Protein AF-A0A7J4LNQ4-F1 (afdb_monomer_lite)

Radius of gyration: 9.65 Å; chains: 1; bounding box: 21×23×26 Å

Foldseek 3Di:
DWDDDPPQWIWDADPVRAIEIENHHDDPPDDFDWDFPADDPRHTYTYTDD

Sequence (50 aa):
MTEPGMNGSVTARDPSYRCIVIRDELPPGSRQRVKITGAKHTYVIGKPLR

Secondary structure (DSSP, 8-state):
-EEE-STT-EEEE-TT--EEEESS---TT----EEEEEE-SS-EEEEE--

Structure (mmCIF, N/CA/C/O backbone):
data_AF-A0A7J4LNQ4-F1
#
_entry.id   AF-A0A7J4LNQ4-F1
#
loop_
_atom_site.group_PDB
_atom_site.id
_atom_site.type_symbol
_atom_site.label_atom_id
_atom_site.label_alt_id
_atom_site.label_comp_id
_atom_site.label_asym_id
_atom_site.label_entity_id
_atom_site.label_seq_id
_atom_site.pdbx_PDB_ins_code
_atom_site.Cartn_x
_atom_site.Cartn_y
_atom_site.Cartn_z
_atom_site.occupancy
_atom_site.B_iso_or_equiv
_atom_site.auth_seq_id
_atom_site.auth_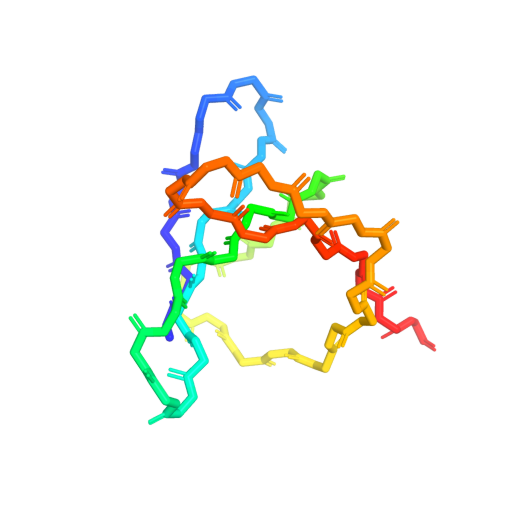comp_id
_atom_site.auth_asym_id
_atom_site.auth_atom_id
_atom_site.pdbx_PDB_model_num
ATOM 1 N N . MET A 1 1 ? 4.737 -3.880 3.647 1.00 63.41 1 MET A N 1
ATOM 2 C CA . MET A 1 1 ? 4.733 -2.894 4.748 1.00 63.41 1 MET A CA 1
ATOM 3 C C . MET A 1 1 ? 4.013 -1.659 4.237 1.00 63.41 1 MET A C 1
ATOM 5 O O . MET A 1 1 ? 4.196 -1.352 3.063 1.00 63.41 1 MET A O 1
ATOM 9 N N . THR A 1 2 ? 3.155 -1.049 5.053 1.00 78.31 2 THR A N 1
ATOM 10 C CA . THR A 1 2 ? 2.440 0.196 4.734 1.00 78.31 2 THR A CA 1
ATOM 11 C C . THR A 1 2 ? 3.208 1.410 5.252 1.00 78.31 2 THR A C 1
ATOM 13 O O . THR A 1 2 ? 3.755 1.373 6.355 1.00 78.31 2 THR A O 1
ATOM 16 N N . GLU A 1 3 ? 3.221 2.477 4.463 1.00 77.31 3 GLU A N 1
ATOM 17 C CA . GLU A 1 3 ? 3.834 3.775 4.748 1.00 77.31 3 GLU A CA 1
ATOM 18 C C . GLU A 1 3 ? 2.815 4.894 4.45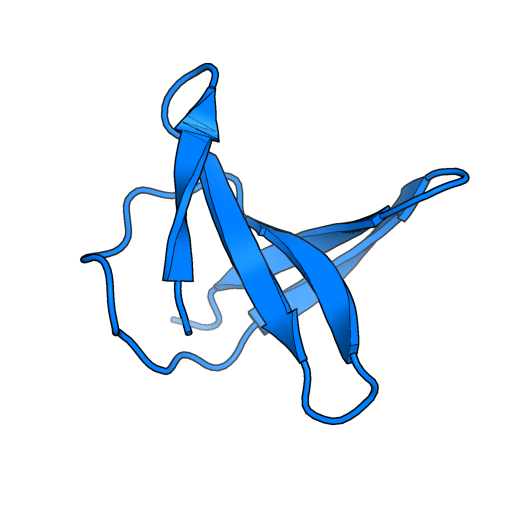5 1.00 77.31 3 GLU A C 1
ATOM 20 O O . GLU A 1 3 ? 1.996 4.741 3.540 1.00 77.31 3 GLU A O 1
ATOM 25 N N . PRO A 1 4 ? 2.836 6.022 5.187 1.00 74.19 4 PRO A N 1
ATOM 26 C CA . PRO A 1 4 ? 1.959 7.155 4.899 1.00 74.19 4 PRO A CA 1
ATOM 27 C C . PRO A 1 4 ? 2.206 7.709 3.489 1.00 74.19 4 PRO A C 1
ATOM 29 O O . PRO A 1 4 ? 3.346 7.938 3.090 1.00 74.19 4 PRO A O 1
ATOM 32 N N . GLY A 1 5 ? 1.137 7.932 2.732 1.00 72.38 5 GLY A N 1
ATOM 33 C CA . GLY A 1 5 ? 1.146 8.639 1.453 1.00 72.38 5 GLY A CA 1
ATOM 34 C C . GLY A 1 5 ? 0.597 10.064 1.576 1.00 72.38 5 GLY A C 1
ATOM 35 O O . GLY A 1 5 ? 0.212 10.525 2.648 1.00 72.38 5 GLY A O 1
ATOM 36 N N . MET A 1 6 ? 0.540 10.782 0.453 1.00 72.62 6 MET A N 1
ATOM 37 C CA . MET A 1 6 ? -0.090 12.109 0.393 1.00 72.62 6 MET A CA 1
ATOM 38 C C . MET A 1 6 ? -1.625 12.002 0.375 1.00 72.62 6 MET A C 1
ATOM 40 O O . MET A 1 6 ? -2.176 11.012 -0.109 1.00 72.62 6 MET A O 1
ATOM 44 N N . ASN A 1 7 ? -2.321 13.039 0.853 1.00 73.56 7 ASN A N 1
ATOM 45 C CA . ASN A 1 7 ? -3.787 13.173 0.804 1.00 73.56 7 ASN A CA 1
ATOM 46 C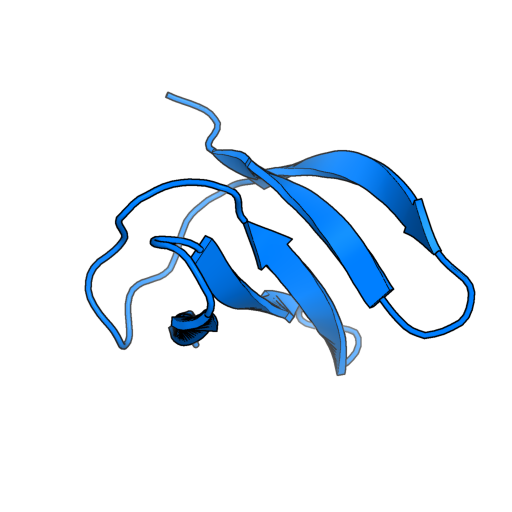 C . ASN A 1 7 ? -4.568 12.006 1.447 1.00 73.56 7 ASN A C 1
ATOM 48 O O . ASN A 1 7 ? -5.541 11.527 0.865 1.00 73.56 7 ASN A O 1
ATOM 52 N N . GLY A 1 8 ? -4.128 11.518 2.613 1.00 71.94 8 GLY A N 1
ATOM 53 C CA . GLY A 1 8 ? -4.816 10.431 3.329 1.00 71.94 8 GLY A CA 1
ATOM 54 C C . GLY A 1 8 ? -4.733 9.071 2.625 1.00 71.94 8 GLY A C 1
ATOM 55 O O . GLY A 1 8 ? -5.552 8.192 2.871 1.00 71.94 8 GLY A O 1
ATOM 56 N N . SER A 1 9 ? -3.776 8.903 1.707 1.00 77.94 9 SER A N 1
ATOM 57 C CA . SER A 1 9 ? -3.471 7.603 1.110 1.00 77.94 9 SER A CA 1
ATOM 58 C C . SER A 1 9 ? -2.361 6.892 1.875 1.00 77.94 9 SER A C 1
ATOM 60 O O . SER A 1 9 ? -1.577 7.509 2.591 1.00 77.94 9 SER A O 1
ATOM 62 N N . VAL A 1 10 ? -2.271 5.584 1.686 1.00 84.75 10 VAL A N 1
ATOM 63 C CA . VAL A 1 10 ? -1.201 4.734 2.193 1.00 84.75 10 VAL A CA 1
ATOM 64 C C . VAL A 1 10 ? -0.493 4.086 1.017 1.00 84.75 10 VAL A C 1
ATOM 66 O O . VAL A 1 10 ? -1.127 3.577 0.094 1.00 84.75 10 VAL A O 1
ATOM 69 N N . THR A 1 11 ? 0.833 4.079 1.056 1.00 85.31 11 THR A N 1
ATOM 70 C CA . THR A 1 11 ? 1.652 3.356 0.087 1.00 85.31 11 THR A CA 1
ATOM 71 C C . THR A 1 11 ? 2.056 2.015 0.680 1.00 85.31 11 THR A C 1
ATOM 73 O O . THR A 1 11 ? 2.452 1.922 1.837 1.00 85.31 11 THR A O 1
ATOM 76 N N . ALA A 1 12 ? 1.942 0.948 -0.098 1.00 86.50 12 ALA A N 1
ATOM 77 C CA . ALA A 1 12 ? 2.332 -0.394 0.293 1.00 86.50 12 ALA A CA 1
ATOM 78 C C . ALA A 1 12 ? 3.159 -1.053 -0.809 1.00 86.50 12 ALA A C 1
ATOM 80 O O . ALA A 1 12 ? 3.115 -0.656 -1.972 1.00 86.50 12 ALA A O 1
ATOM 81 N N . ARG A 1 13 ? 3.899 -2.098 -0.443 1.00 85.81 13 ARG A N 1
ATOM 82 C CA . ARG A 1 13 ? 4.562 -2.988 -1.402 1.00 85.81 13 ARG A CA 1
ATOM 83 C C . ARG A 1 13 ? 3.954 -4.377 -1.333 1.00 85.81 13 ARG A C 1
ATOM 85 O O . ARG A 1 13 ? 3.753 -4.896 -0.229 1.00 85.81 13 ARG A O 1
ATOM 92 N N . ASP A 1 14 ? 3.672 -4.953 -2.496 1.00 83.38 14 ASP A N 1
ATOM 93 C CA . ASP A 1 14 ? 3.315 -6.367 -2.610 1.00 83.38 14 ASP A CA 1
ATOM 94 C C . ASP A 1 14 ? 4.571 -7.264 -2.542 1.00 83.38 14 ASP A C 1
ATOM 96 O O . ASP A 1 14 ? 5.700 -6.759 -2.552 1.00 83.38 14 ASP A O 1
ATOM 100 N N . PRO A 1 15 ? 4.412 -8.598 -2.464 1.00 81.88 15 PRO A N 1
ATOM 101 C CA . PRO A 1 15 ? 5.545 -9.525 -2.470 1.00 81.88 15 PRO A CA 1
ATOM 102 C C . PRO A 1 15 ? 6.401 -9.463 -3.744 1.00 81.88 15 PRO A C 1
ATOM 104 O O . PRO A 1 15 ? 7.564 -9.850 -3.717 1.00 81.88 15 PRO A O 1
ATOM 107 N N . SER A 1 16 ? 5.847 -8.964 -4.851 1.00 84.31 16 SER A N 1
ATOM 108 C CA . SER A 1 16 ? 6.550 -8.752 -6.119 1.00 84.31 16 SER A CA 1
ATOM 109 C C . SER A 1 16 ? 7.201 -7.365 -6.220 1.00 84.31 16 SER A C 1
ATOM 111 O O . SER A 1 16 ? 7.567 -6.948 -7.318 1.00 84.31 16 SER A O 1
ATOM 113 N N . TYR A 1 17 ? 7.357 -6.649 -5.098 1.00 78.31 17 TYR A N 1
ATOM 114 C CA . TYR A 1 17 ? 7.965 -5.314 -5.021 1.00 78.31 17 TYR A CA 1
ATOM 115 C C . TYR A 1 17 ? 7.242 -4.214 -5.822 1.00 78.31 17 TYR A C 1
ATOM 117 O O . TYR A 1 17 ? 7.800 -3.144 -6.069 1.00 78.31 17 TYR A O 1
ATOM 125 N N . ARG A 1 18 ? 5.976 -4.412 -6.189 1.00 82.62 18 ARG A N 1
ATOM 126 C CA . ARG A 1 18 ? 5.154 -3.391 -6.844 1.00 82.62 18 ARG A CA 1
ATOM 127 C C . ARG A 1 18 ? 4.682 -2.364 -5.827 1.00 82.62 18 ARG A C 1
ATOM 129 O O . ARG 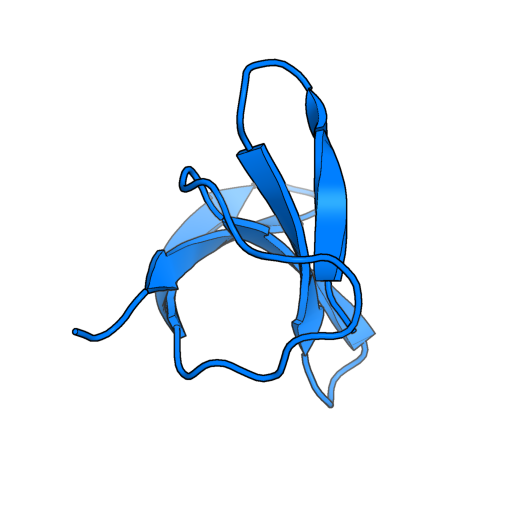A 1 18 ? 4.193 -2.711 -4.752 1.00 82.62 18 ARG A O 1
ATOM 136 N N . CYS A 1 19 ? 4.784 -1.094 -6.205 1.00 86.81 19 CYS A N 1
ATOM 137 C CA . CYS A 1 19 ? 4.225 0.012 -5.440 1.00 86.81 19 CYS A CA 1
ATOM 138 C C . CYS A 1 19 ? 2.695 0.022 -5.571 1.00 86.81 19 CYS A C 1
ATOM 140 O O . CYS A 1 19 ? 2.163 0.103 -6.682 1.00 86.81 19 CYS A O 1
ATOM 142 N N . ILE A 1 20 ? 1.995 -0.061 -4.441 1.00 86.50 20 ILE A N 1
ATOM 143 C CA . ILE A 1 20 ? 0.537 -0.012 -4.336 1.00 86.50 20 ILE A CA 1
ATOM 144 C C . ILE A 1 20 ? 0.143 1.256 -3.586 1.00 86.50 20 ILE A C 1
ATOM 146 O O . ILE A 1 20 ? 0.524 1.433 -2.435 1.00 86.50 20 ILE A O 1
ATOM 150 N N . VAL A 1 21 ? -0.687 2.094 -4.198 1.00 87.19 21 VAL A N 1
ATOM 151 C CA . VAL A 1 21 ? -1.341 3.222 -3.529 1.00 87.19 21 VAL A CA 1
ATOM 152 C C . VAL A 1 21 ? -2.742 2.795 -3.098 1.00 87.19 21 VAL A C 1
ATOM 154 O O . VAL A 1 21 ? -3.576 2.424 -3.928 1.00 87.19 21 VAL A O 1
ATOM 157 N N . ILE A 1 22 ? -3.006 2.854 -1.800 1.00 85.81 22 ILE A N 1
ATOM 158 C CA . ILE A 1 22 ? -4.279 2.536 -1.159 1.00 85.81 22 ILE A CA 1
ATOM 159 C C . ILE A 1 22 ? -4.913 3.857 -0.730 1.00 85.81 22 ILE A C 1
ATOM 161 O O . ILE A 1 22 ? -4.322 4.615 0.031 1.00 85.81 22 ILE A O 1
ATOM 165 N N . ARG A 1 23 ? -6.108 4.170 -1.232 1.00 79.94 23 ARG A N 1
ATOM 166 C CA . ARG A 1 23 ? -6.841 5.392 -0.849 1.00 79.94 23 ARG A CA 1
ATOM 167 C C . ARG A 1 23 ? -7.684 5.148 0.404 1.00 79.94 23 ARG A C 1
ATOM 169 O O . ARG A 1 23 ? -8.909 5.182 0.323 1.00 79.94 23 ARG A O 1
ATOM 176 N N . ASP A 1 24 ? -7.019 4.803 1.497 1.00 77.94 24 ASP A N 1
ATOM 177 C CA . ASP A 1 24 ? -7.620 4.556 2.808 1.00 77.94 24 ASP A CA 1
ATOM 178 C C . ASP A 1 24 ? -6.584 4.852 3.902 1.00 77.94 24 ASP A C 1
ATOM 180 O O . ASP A 1 24 ? -5.377 4.809 3.636 1.00 77.94 24 ASP A O 1
ATOM 184 N N . GLU A 1 25 ? -7.044 5.108 5.121 1.00 76.75 25 GLU A N 1
ATOM 185 C CA . GLU A 1 25 ? -6.173 5.286 6.279 1.00 76.75 25 GLU A CA 1
ATOM 186 C C . GLU A 1 25 ? -5.853 3.923 6.892 1.00 76.75 25 GLU A C 1
ATOM 188 O O . GLU A 1 25 ? -6.715 3.245 7.448 1.00 76.75 25 GLU A O 1
ATOM 193 N N . LEU A 1 26 ? -4.588 3.510 6.794 1.00 79.75 26 LEU A N 1
ATOM 194 C CA . LEU A 1 26 ? -4.097 2.275 7.400 1.00 79.75 26 LEU A CA 1
ATOM 195 C C . LEU A 1 26 ? -2.912 2.567 8.316 1.00 79.75 26 LEU A C 1
ATOM 197 O O . LEU A 1 26 ? -2.025 3.336 7.934 1.00 79.75 26 LEU A O 1
ATOM 201 N N . PRO A 1 27 ? -2.830 1.903 9.484 1.00 80.19 27 PRO A N 1
ATOM 202 C CA . PRO A 1 27 ? -1.664 2.009 10.341 1.00 80.19 27 PRO A CA 1
ATOM 203 C C . PRO A 1 27 ? -0.392 1.633 9.565 1.00 80.19 27 PRO A C 1
ATOM 205 O O . PRO A 1 27 ? -0.399 0.627 8.833 1.00 80.19 27 PRO A O 1
ATOM 208 N N . PRO A 1 28 ? 0.707 2.391 9.720 1.00 79.94 28 PRO A N 1
ATOM 209 C CA . PRO A 1 28 ? 2.011 1.995 9.207 1.00 79.94 28 PRO A CA 1
ATOM 210 C C . PRO A 1 28 ? 2.415 0.611 9.729 1.00 79.94 28 PRO A C 1
ATOM 212 O O . PRO A 1 28 ? 2.069 0.226 10.845 1.00 79.94 28 PRO A O 1
ATOM 215 N N . GLY A 1 29 ? 3.132 -0.166 8.920 1.00 81.94 29 GLY A N 1
ATOM 216 C CA . GLY A 1 29 ? 3.553 -1.520 9.299 1.00 81.94 29 GLY A CA 1
ATOM 217 C C . GLY A 1 29 ? 2.486 -2.615 9.173 1.00 81.94 29 GLY A C 1
ATOM 218 O O . GLY A 1 29 ? 2.817 -3.795 9.296 1.00 81.94 29 GLY A O 1
ATOM 219 N N . SER A 1 30 ? 1.233 -2.272 8.870 1.00 81.88 30 SER A N 1
ATOM 220 C CA . SER A 1 30 ? 0.154 -3.251 8.745 1.00 81.88 30 SER A CA 1
ATOM 221 C C . SER A 1 30 ? 0.294 -4.141 7.500 1.00 81.88 30 SER A C 1
ATOM 223 O O . SER A 1 30 ? 0.943 -3.811 6.498 1.00 81.88 30 SER A O 1
ATOM 225 N N . ARG A 1 31 ? -0.307 -5.333 7.582 1.00 82.69 31 ARG A N 1
ATOM 226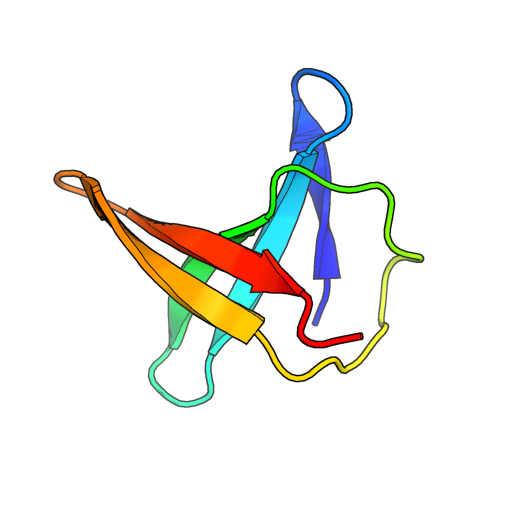 C CA . ARG A 1 31 ? -0.519 -6.239 6.448 1.00 82.69 31 ARG A CA 1
ATOM 227 C C . ARG A 1 31 ? -2.014 -6.334 6.205 1.00 82.69 31 ARG A C 1
ATOM 229 O O . ARG A 1 31 ? -2.757 -6.676 7.118 1.00 82.69 31 ARG A O 1
ATOM 236 N N . GLN A 1 32 ? -2.440 -6.086 4.973 1.00 83.69 32 GLN A N 1
ATOM 237 C CA . GLN A 1 32 ? -3.846 -6.178 4.605 1.00 83.69 32 GLN A CA 1
ATOM 238 C C . GLN A 1 32 ? -4.009 -6.755 3.206 1.00 83.69 32 GLN A C 1
ATOM 240 O O . GLN A 1 32 ? -3.152 -6.579 2.338 1.00 83.69 32 GLN A O 1
ATOM 245 N N . ARG A 1 33 ? -5.124 -7.454 2.986 1.00 87.25 33 ARG A N 1
ATOM 246 C CA . ARG A 1 33 ? -5.524 -7.884 1.648 1.00 87.25 33 ARG A CA 1
ATOM 247 C C . ARG A 1 33 ? -6.152 -6.705 0.916 1.00 87.25 33 ARG A C 1
ATOM 249 O O . ARG A 1 33 ? -7.085 -6.080 1.413 1.00 87.25 33 ARG A O 1
ATOM 256 N N . VAL A 1 34 ? -5.651 -6.430 -0.279 1.00 87.00 34 VAL A N 1
ATOM 257 C CA . VAL A 1 34 ? -6.141 -5.356 -1.143 1.00 87.00 34 VAL A CA 1
ATOM 258 C C . VAL A 1 34 ? -6.535 -5.926 -2.495 1.00 87.00 34 VAL A C 1
ATOM 260 O O . VAL A 1 34 ? -5.881 -6.828 -3.019 1.00 87.00 34 VAL A O 1
ATOM 263 N N . LYS A 1 35 ? -7.603 -5.389 -3.078 1.00 89.19 35 LYS A N 1
ATOM 264 C CA . LYS A 1 35 ? -7.980 -5.641 -4.465 1.00 89.19 35 LYS A CA 1
ATOM 265 C C . LYS A 1 35 ? -7.413 -4.530 -5.333 1.00 89.19 35 LYS A C 1
ATOM 267 O O . LYS A 1 35 ? -7.684 -3.358 -5.081 1.00 89.19 35 LYS A O 1
ATOM 272 N N . ILE A 1 36 ? -6.654 -4.896 -6.361 1.00 89.25 36 ILE A N 1
ATOM 273 C CA . ILE A 1 36 ? -6.179 -3.935 -7.358 1.00 89.25 36 ILE A CA 1
ATOM 274 C C . ILE A 1 36 ? -7.372 -3.469 -8.194 1.00 89.25 36 ILE A C 1
ATOM 276 O O . ILE A 1 36 ? -8.100 -4.279 -8.763 1.00 89.25 36 ILE A O 1
ATOM 280 N N . THR A 1 37 ? -7.585 -2.157 -8.238 1.00 89.81 37 THR A N 1
ATOM 281 C CA . THR A 1 37 ? -8.687 -1.514 -8.970 1.00 89.81 37 THR A CA 1
ATOM 282 C C . THR A 1 37 ? -8.207 -0.672 -10.146 1.00 89.81 37 THR A C 1
ATOM 284 O O . THR A 1 37 ? -9.023 -0.174 -10.912 1.00 89.81 37 THR A O 1
ATOM 287 N N . GLY A 1 38 ? -6.896 -0.481 -10.292 1.00 87.44 38 GLY A N 1
ATOM 288 C CA . GLY A 1 38 ? -6.326 0.249 -11.415 1.00 87.44 38 GLY A CA 1
ATOM 289 C C . GLY A 1 38 ? -4.805 0.224 -11.416 1.00 87.44 38 GLY A C 1
ATOM 290 O O . GLY A 1 38 ? -4.175 -0.205 -10.450 1.00 87.44 38 GLY A O 1
ATOM 291 N N . ALA A 1 39 ? -4.225 0.716 -12.503 1.00 89.12 39 ALA A N 1
ATOM 292 C CA . ALA A 1 39 ? -2.788 0.855 -12.668 1.00 89.12 39 ALA A CA 1
ATOM 293 C C . ALA A 1 39 ? -2.445 2.214 -13.289 1.00 89.12 39 ALA A C 1
ATOM 295 O O . ALA A 1 39 ? -3.222 2.791 -14.053 1.00 89.12 39 ALA A O 1
ATOM 296 N N . LYS A 1 40 ? -1.273 2.726 -12.933 1.00 85.75 40 LYS A N 1
ATOM 297 C CA . LYS A 1 40 ? -0.586 3.864 -13.542 1.00 85.75 40 LYS A CA 1
ATOM 298 C C . LYS A 1 40 ? 0.813 3.404 -13.956 1.00 85.75 40 LYS A C 1
ATOM 300 O O . LYS A 1 40 ? 1.219 2.295 -13.629 1.00 85.75 40 LYS A O 1
ATOM 305 N N . HIS A 1 41 ? 1.547 4.260 -14.665 1.00 83.50 41 HIS A N 1
ATOM 306 C CA . HIS A 1 41 ? 2.864 3.917 -15.215 1.00 83.50 41 HIS A CA 1
ATOM 307 C C . HIS A 1 41 ? 3.836 3.317 -14.183 1.00 83.50 41 HIS A C 1
ATOM 309 O O . HIS A 1 41 ? 4.566 2.390 -14.509 1.00 83.50 41 HIS A O 1
ATOM 315 N N . THR A 1 42 ? 3.838 3.824 -12.946 1.00 85.12 42 THR A N 1
ATOM 316 C CA . THR A 1 42 ? 4.824 3.456 -11.914 1.00 85.12 42 THR A CA 1
ATOM 317 C C . THR A 1 42 ? 4.227 2.800 -10.667 1.00 85.12 42 THR A C 1
ATOM 319 O O . THR A 1 42 ? 4.972 2.352 -9.798 1.00 85.12 42 THR A O 1
ATOM 322 N N . TYR A 1 43 ? 2.899 2.731 -10.550 1.00 85.00 43 TYR A N 1
ATOM 323 C CA . TYR A 1 43 ? 2.227 2.177 -9.373 1.00 85.00 43 TYR A CA 1
ATOM 324 C C . TYR A 1 43 ? 0.856 1.605 -9.720 1.00 85.00 43 TYR A C 1
ATOM 326 O O . TYR A 1 43 ? 0.223 1.991 -10.704 1.00 85.00 43 TYR A O 1
ATOM 334 N N . VAL A 1 44 ? 0.363 0.711 -8.871 1.00 89.75 44 VAL A N 1
ATOM 335 C CA . VAL A 1 44 ? -1.011 0.207 -8.934 1.00 89.75 44 VAL A CA 1
ATOM 336 C C . VAL A 1 44 ? -1.861 0.830 -7.835 1.00 89.75 44 VAL A C 1
ATOM 338 O O . VAL A 1 44 ? -1.355 1.267 -6.807 1.00 89.75 44 VAL A O 1
ATOM 341 N N . ILE A 1 45 ? -3.167 0.907 -8.062 1.00 89.31 45 ILE A N 1
ATOM 342 C CA . ILE A 1 45 ? -4.132 1.466 -7.116 1.00 89.31 45 ILE A CA 1
ATOM 343 C C . ILE A 1 45 ? -4.931 0.310 -6.528 1.00 89.31 45 ILE A C 1
ATOM 345 O O . ILE A 1 45 ? -5.536 -0.467 -7.272 1.00 89.31 45 ILE A O 1
ATOM 349 N N . GLY A 1 46 ? -4.938 0.207 -5.203 1.00 89.19 46 GLY A N 1
ATOM 350 C CA . GLY A 1 46 ? -5.655 -0.820 -4.459 1.00 89.19 46 GLY A CA 1
ATOM 351 C C . GLY A 1 46 ? -6.766 -0.245 -3.585 1.00 89.19 46 GLY A C 1
ATOM 352 O O . GLY A 1 46 ? -6.702 0.900 -3.137 1.00 89.19 46 GLY A O 1
ATOM 353 N N . LYS A 1 47 ? -7.775 -1.070 -3.309 1.00 88.25 47 LYS A N 1
ATOM 354 C CA . LYS A 1 47 ? -8.751 -0.846 -2.238 1.00 88.25 47 LYS A CA 1
ATOM 355 C C . LYS A 1 47 ? -8.681 -1.994 -1.229 1.00 88.25 47 LYS A C 1
ATOM 357 O O . LYS A 1 47 ? -8.546 -3.141 -1.670 1.00 88.25 47 LYS A O 1
ATOM 362 N N . PRO A 1 48 ? -8.775 -1.735 0.084 1.00 85.88 48 PRO A N 1
ATOM 363 C CA . PRO A 1 48 ? -8.826 -2.798 1.081 1.00 85.88 48 PRO A CA 1
ATOM 364 C C . PRO A 1 48 ? -10.028 -3.712 0.858 1.00 85.88 48 PRO A C 1
ATOM 366 O O . PRO A 1 48 ? -11.117 -3.254 0.504 1.00 85.88 48 PRO A O 1
ATOM 369 N N . LEU A 1 49 ? -9.824 -5.011 1.057 1.00 82.44 49 LEU A N 1
ATOM 370 C CA . LEU A 1 49 ? -10.924 -5.951 1.229 1.00 82.44 49 LEU A CA 1
ATOM 371 C C . LEU A 1 49 ? -11.341 -5.870 2.702 1.00 82.44 49 LEU A C 1
ATOM 373 O O . LEU A 1 49 ? -10.526 -6.178 3.573 1.00 82.44 49 LEU A O 1
ATOM 377 N N . ARG A 1 50 ? -12.557 -5.378 2.955 1.00 68.81 50 ARG A N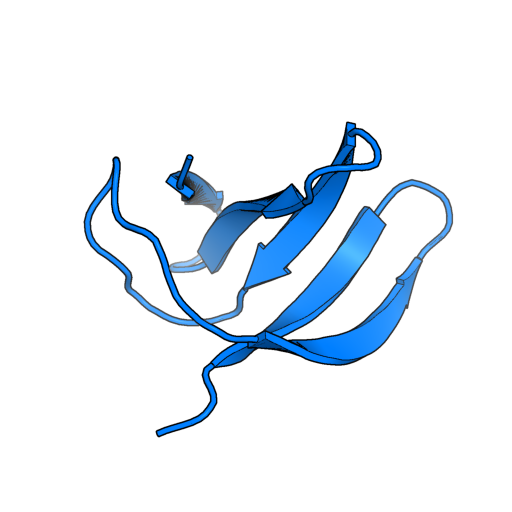 1
ATOM 378 C CA . ARG A 1 50 ? -13.191 -5.436 4.279 1.00 68.81 50 ARG A CA 1
ATOM 379 C C . ARG A 1 50 ? -13.669 -6.850 4.572 1.00 68.81 50 ARG A C 1
ATOM 381 O O . ARG A 1 50 ? -14.084 -7.526 3.602 1.00 68.81 50 ARG A O 1
#

pLDDT: mean 82.35, std 5.93, range [63.41, 89.81]